Protein 3OOP (pdb70)

Secondary structure (DSSP, 8-state):
----HHHHHHHHHHHHHHH------TTTTSSS-HHHHHHHHHHHHHSSEEHHHHHHHHT--HHHHHHHHHHHHHTTSEEEE---S-EEEE-HHHHHHHHHHHHHHHHHHH--TT--HHHHHHHHHHHHHHHHH--

Foldseek 3Di:
DVVVVVVVVVVVVVVVVVVCVVQLVLCVVPPQDPLLLLLLVLQAVDPQAALVVSCVSSVHDSVSSVVSVVVCVVVQQWDWDEVHGITIHGDPNVVVVNVVSVVSSVVSVCCCVPPDPVNVVVVVVVVVVVVVVDD

Solvent-accessible surface area: 10179 Å² total

CATH classification: 1.10.10.10

Structure (mmCIF, N/CA/C/O backbone):
data_3OOP
#
_entry.id   3OOP
#
_cell.length_a   64.687
_cell.length_b   77.834
_cell.length_c   33.065
_cell.angle_alpha   90.00
_cell.angle_beta   113.36
_cell.angle_gamma   90.00
#
_symmetry.space_group_name_H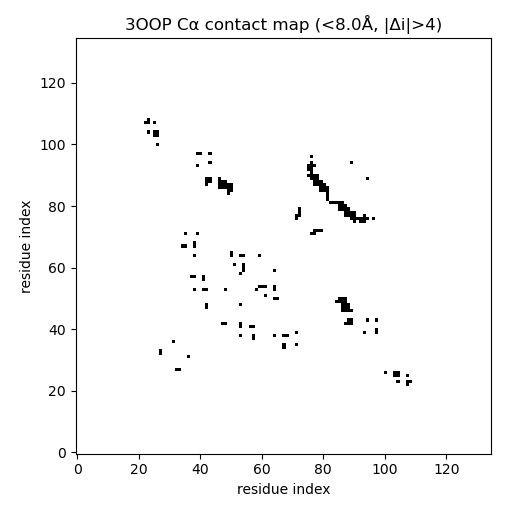-M   'C 1 2 1'
#
loop_
_entity.id
_entity.type
_entity.pdbx_description
1 polymer 'Lin2960 protein'
2 water water
#
loop_
_atom_site.group_PDB
_atom_site.id
_atom_site.type_symbol
_atom_site.label_atom_id
_atom_site.label_alt_id
_atom_site.label_comp_id
_atom_site.label_asym_id
_atom_site.label_entity_id
_atom_site.label_seq_id
_atom_site.pdbx_PDB_ins_code
_atom_site.Cartn_x
_atom_site.Cartn_y
_atom_site.Cartn_z
_atom_site.occupancy
_atom_site.B_iso_or_equiv
_atom_site.auth_seq_id
_atom_site.auth_comp_id
_atom_site.auth_asym_id
_atom_site.auth_atom_id
_atom_site.pdbx_PDB_model_num
ATOM 1 N N . SER A 1 1 ? 14.186 48.900 5.747 1.00 50.59 -2 SER A N 1
ATOM 2 C CA . SER A 1 1 ? 15.530 48.526 6.256 1.00 49.87 -2 SER A CA 1
ATOM 3 C C . SER A 1 1 ? 16.249 49.730 6.885 1.00 49.10 -2 SER A C 1
ATOM 4 O O . SER A 1 1 ? 17.309 50.155 6.409 1.00 47.95 -2 SER A O 1
ATOM 7 N N . ASN A 1 2 ? 15.659 50.273 7.950 1.00 48.57 -1 ASN A N 1
ATOM 8 C CA . ASN A 1 2 ? 16.321 51.269 8.794 1.00 48.08 -1 ASN A CA 1
ATOM 9 C C . ASN A 1 2 ? 17.693 50.753 9.228 1.00 46.99 -1 ASN A C 1
ATOM 10 O O . ASN A 1 2 ? 18.676 51.500 9.222 1.00 46.59 -1 ASN A O 1
ATOM 15 N N . ALA A 1 3 ? 17.739 49.471 9.598 1.00 45.81 0 ALA A N 1
ATOM 16 C CA . ALA A 1 3 ? 18.977 48.797 9.983 1.00 44.61 0 ALA A CA 1
ATOM 17 C C . ALA A 1 3 ? 20.000 48.808 8.849 1.00 43.35 0 ALA A C 1
ATOM 18 O O . ALA A 1 3 ? 21.130 49.261 9.040 1.00 43.12 0 ALA A O 1
ATOM 28 N N . ARG A 1 5 ? 20.101 50.615 6.180 1.00 38.37 2 ARG A N 1
ATOM 29 C CA . ARG A 1 5 ? 20.476 51.989 5.864 1.00 38.49 2 ARG A CA 1
ATOM 30 C C . ARG A 1 5 ? 21.569 52.466 6.821 1.00 37.60 2 ARG A C 1
ATOM 31 O O . ARG A 1 5 ? 22.530 53.104 6.401 1.00 36.89 2 ARG A O 1
ATOM 39 N N . GLY A 1 6 ? 21.419 52.126 8.099 1.00 37.25 3 GLY A N 1
ATOM 40 C CA . GLY A 1 6 ? 22.464 52.335 9.098 1.00 37.09 3 GLY A CA 1
ATOM 41 C C . GLY A 1 6 ? 23.810 51.721 8.757 1.00 36.56 3 GLY A C 1
ATOM 42 O O . GLY A 1 6 ? 24.839 52.401 8.857 1.00 37.07 3 GLY A O 1
ATOM 43 N N . TYR A 1 7 ? 23.818 50.448 8.356 1.00 35.82 4 TYR A N 1
ATOM 44 C CA . TYR A 1 7 ? 25.068 49.773 7.993 1.00 35.42 4 TYR A CA 1
ATOM 45 C C . TYR A 1 7 ? 25.708 50.393 6.755 1.00 33.62 4 TYR A C 1
ATOM 46 O O . TYR A 1 7 ? 26.926 50.544 6.697 1.00 33.67 4 TYR A O 1
ATOM 55 N N . TYR A 1 8 ? 24.889 50.719 5.756 1.00 31.52 5 TYR A N 1
ATOM 56 C CA . TYR A 1 8 ? 25.400 51.360 4.557 1.00 30.29 5 TYR A CA 1
ATOM 57 C C . TYR A 1 8 ? 26.043 52.705 4.915 1.00 30.38 5 TYR A C 1
ATOM 58 O O . TYR A 1 8 ? 27.127 53.029 4.438 1.00 29.76 5 TYR A O 1
ATOM 67 N N . ASP A 1 9 ? 25.367 53.480 5.759 1.00 30.93 6 ASP A N 1
ATOM 68 C CA . ASP A 1 9 ? 25.860 54.803 6.159 1.00 31.77 6 ASP A CA 1
ATOM 69 C C . ASP A 1 9 ? 27.218 54.739 6.861 1.00 31.94 6 ASP A C 1
ATOM 70 O O . ASP A 1 9 ? 28.092 55.594 6.629 1.00 31.12 6 ASP A O 1
ATOM 75 N N . GLU A 1 10 ? 27.398 53.724 7.704 1.00 31.85 7 GLU A N 1
ATOM 76 C CA A GLU A 1 10 ? 28.687 53.490 8.338 0.50 32.53 7 GLU A CA 1
ATOM 77 C CA B GLU A 1 10 ? 28.695 53.471 8.338 0.50 32.67 7 GLU A CA 1
ATOM 78 C C . GLU A 1 10 ?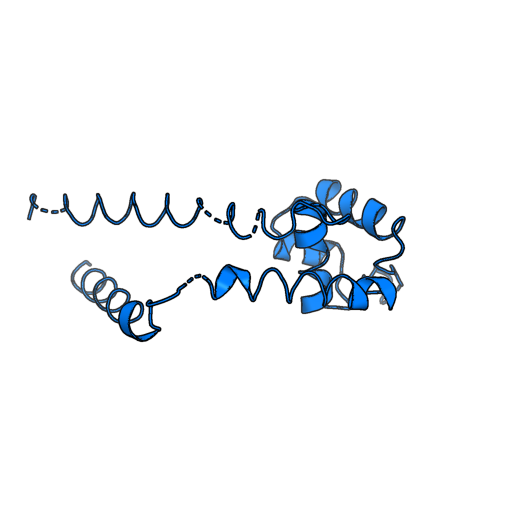 29.762 53.208 7.276 1.00 32.16 7 GLU A C 1
ATOM 79 O O . GLU A 1 10 ? 30.888 53.724 7.368 1.00 31.91 7 GLU A O 1
ATOM 90 N N . ILE A 1 11 ? 29.406 52.421 6.258 1.00 31.42 8 ILE A N 1
ATOM 91 C CA . ILE A 1 11 ? 30.331 52.125 5.165 1.00 31.49 8 ILE A CA 1
ATOM 92 C C . ILE A 1 11 ? 30.697 53.382 4.368 1.00 31.12 8 ILE A C 1
ATOM 93 O O . ILE A 1 11 ? 31.876 53.595 4.069 1.00 31.33 8 ILE A O 1
ATOM 98 N N . SER A 1 12 ? 29.712 54.203 4.004 1.00 30.63 9 SER A N 1
ATOM 99 C CA A SER A 1 12 ? 30.039 55.426 3.277 0.50 30.74 9 SER A CA 1
ATOM 100 C CA B SER A 1 12 ? 29.982 55.473 3.316 0.50 30.89 9 SER A CA 1
ATOM 101 C C . SER A 1 12 ? 30.986 56.321 4.093 1.00 30.78 9 SER A C 1
ATOM 102 O O . SER A 1 12 ? 31.945 56.870 3.537 1.00 30.88 9 SER A O 1
ATOM 107 N N . PHE A 1 13 ? 30.764 56.437 5.399 1.00 30.54 10 PHE A N 1
ATOM 108 C CA . PHE A 1 13 ? 31.680 57.223 6.226 1.00 30.73 10 PHE A CA 1
ATOM 109 C C . PHE A 1 13 ? 33.084 56.609 6.223 1.00 30.03 10 PHE A C 1
ATOM 110 O O . PHE A 1 13 ? 34.074 57.311 6.014 1.00 29.39 10 PHE A O 1
ATOM 118 N N . ASP A 1 14 ? 33.155 55.293 6.407 1.00 29.00 11 ASP A N 1
ATOM 119 C CA . ASP A 1 14 ? 34.429 54.595 6.498 1.00 29.00 11 ASP A CA 1
ATOM 120 C C . ASP A 1 14 ? 35.220 54.580 5.180 1.00 27.21 11 ASP A C 1
ATOM 121 O O . ASP A 1 14 ? 36.453 54.669 5.200 1.00 26.82 11 ASP A O 1
ATOM 126 N N . VAL A 1 15 ? 34.535 54.461 4.045 1.00 25.92 12 VAL A N 1
ATOM 127 C CA A VAL A 1 15 ? 35.215 54.469 2.746 0.50 25.47 12 VAL A CA 1
ATOM 128 C CA B VAL A 1 15 ? 35.239 54.465 2.758 0.50 25.56 12 VAL A CA 1
ATOM 129 C C . VAL A 1 15 ? 35.931 55.807 2.545 1.00 25.40 12 VAL A C 1
ATOM 130 O O . VAL A 1 15 ? 37.065 55.849 2.067 1.00 25.03 12 VAL A O 1
ATOM 137 N N . ASN A 1 16 ? 35.260 56.887 2.934 1.00 25.90 13 ASN A N 1
ATOM 138 C CA A ASN A 1 16 ? 35.791 58.234 2.738 0.50 26.75 13 ASN A CA 1
ATOM 139 C CA B ASN A 1 16 ? 35.790 58.224 2.724 0.50 26.89 13 ASN A CA 1
ATOM 140 C C . ASN A 1 16 ? 36.924 58.552 3.702 1.00 27.16 13 ASN A C 1
ATOM 141 O O . ASN A 1 16 ? 37.953 59.107 3.300 1.00 27.44 13 ASN A O 1
ATOM 150 N N . THR A 1 17 ? 36.749 58.201 4.976 1.00 27.61 14 THR A N 1
ATOM 151 C CA . THR A 1 17 ? 37.821 58.423 5.959 1.00 28.68 14 THR A CA 1
ATOM 152 C C . THR A 1 17 ? 39.054 57.567 5.647 1.00 28.06 14 THR A C 1
ATOM 153 O O . THR A 1 17 ? 40.186 58.034 5.795 1.00 28.11 14 THR A O 1
ATOM 157 N N . THR A 1 18 ? 38.832 56.331 5.199 1.00 26.70 15 THR A N 1
ATOM 158 C CA . THR A 1 18 ? 39.935 55.442 4.853 1.00 26.40 15 THR A CA 1
ATOM 159 C C . THR A 1 18 ? 40.669 55.951 3.609 1.00 25.76 15 THR A C 1
ATOM 160 O O . THR A 1 18 ? 41.886 55.909 3.563 1.00 25.58 15 THR A O 1
ATOM 164 N N . ALA A 1 19 ? 39.929 56.465 2.630 1.00 25.05 16 ALA A N 1
ATOM 165 C CA . ALA A 1 19 ? 40.541 57.043 1.431 1.00 25.51 16 ALA A CA 1
ATOM 166 C C . ALA A 1 19 ? 41.499 58.178 1.807 1.00 25.86 16 ALA A C 1
ATOM 167 O O . ALA A 1 19 ? 42.619 58.256 1.293 1.00 26.07 16 ALA A O 1
ATOM 169 N N . LYS A 1 20 ? 41.058 59.043 2.717 1.00 26.56 17 LYS A N 1
ATOM 170 C CA . LYS A 1 20 ? 41.874 60.160 3.170 1.00 26.77 17 LYS A CA 1
ATOM 171 C C . LYS A 1 20 ? 43.142 59.678 3.858 1.00 27.26 17 LYS A C 1
ATOM 172 O O . LYS A 1 20 ? 44.229 60.198 3.605 1.00 27.87 17 LYS A O 1
ATOM 178 N N . LYS A 1 21 ? 42.998 58.670 4.715 1.00 26.87 18 LYS A N 1
ATOM 179 C CA A LYS A 1 21 ? 44.138 58.118 5.444 0.50 27.06 18 LYS A CA 1
ATOM 180 C CA B LYS A 1 21 ? 44.129 58.099 5.443 0.50 27.22 18 LYS A CA 1
ATOM 181 C C . LYS A 1 21 ? 45.119 57.404 4.507 1.00 26.58 18 LYS A C 1
ATOM 182 O O . LYS A 1 21 ? 46.334 57.434 4.727 1.00 26.27 18 LYS A O 1
ATOM 201 N N . HIS A 1 23 ? 45.701 58.233 1.356 1.00 27.26 20 HIS A N 1
ATOM 202 C CA . HIS A 1 23 ? 46.470 59.294 0.721 1.00 28.20 20 HIS A CA 1
ATOM 203 C C . HIS A 1 23 ? 47.575 59.858 1.632 1.00 27.52 20 HIS A C 1
ATOM 204 O O . HIS A 1 23 ? 48.709 60.051 1.195 1.00 27.56 20 HIS A O 1
ATOM 211 N N . LEU A 1 24 ? 47.246 60.119 2.893 1.00 27.16 21 LEU A N 1
ATOM 212 C CA . LEU A 1 24 ? 48.244 60.571 3.858 1.00 26.90 21 LEU A CA 1
ATOM 213 C C . LEU A 1 24 ? 49.388 59.570 4.021 1.00 27.02 21 LEU A C 1
ATOM 214 O O . LEU A 1 24 ? 50.555 59.970 4.103 1.00 27.28 21 LEU A O 1
ATOM 219 N N . PHE A 1 25 ? 49.054 58.277 4.050 1.00 26.36 22 PHE A N 1
ATOM 220 C CA . PHE A 1 25 ? 50.044 57.207 4.201 1.00 26.92 22 PHE A CA 1
ATOM 221 C C . PHE A 1 25 ? 51.042 57.187 3.048 1.00 26.78 22 PHE A C 1
ATOM 222 O O . PHE A 1 25 ? 52.262 57.122 3.258 1.00 26.73 22 PHE A O 1
ATOM 230 N N . LEU A 1 26 ? 50.523 57.255 1.828 1.00 26.78 23 LEU A N 1
ATOM 231 C CA . LEU A 1 26 ? 51.380 57.310 0.645 1.00 27.21 23 LEU A CA 1
ATOM 232 C C . LEU A 1 26 ? 52.241 58.557 0.623 1.00 28.21 23 LEU A C 1
ATOM 233 O O . LEU A 1 26 ? 53.401 58.497 0.216 1.00 29.11 23 LEU A O 1
ATOM 246 N N . ARG A 1 28 ? 53.280 60.190 3.307 1.00 29.93 25 ARG A N 1
ATOM 247 C CA . ARG A 1 28 ? 54.297 59.986 4.364 1.00 30.44 25 ARG A CA 1
ATOM 248 C C . ARG A 1 28 ? 55.490 59.167 3.888 1.00 30.42 25 ARG A C 1
ATOM 249 O O . ARG A 1 28 ? 56.618 59.358 4.362 1.00 30.58 25 ARG A O 1
ATOM 257 N N . SER A 1 29 ? 55.242 58.264 2.944 1.00 29.48 26 SER A N 1
ATOM 258 C CA . SER A 1 29 ? 56.287 57.367 2.455 1.00 29.63 26 SER A CA 1
ATOM 259 C C . SER A 1 29 ? 57.395 58.123 1.747 1.00 29.20 26 SER A C 1
ATOM 260 O O . SER A 1 29 ? 58.526 57.659 1.721 1.00 29.88 26 SER A O 1
ATOM 263 N N . ILE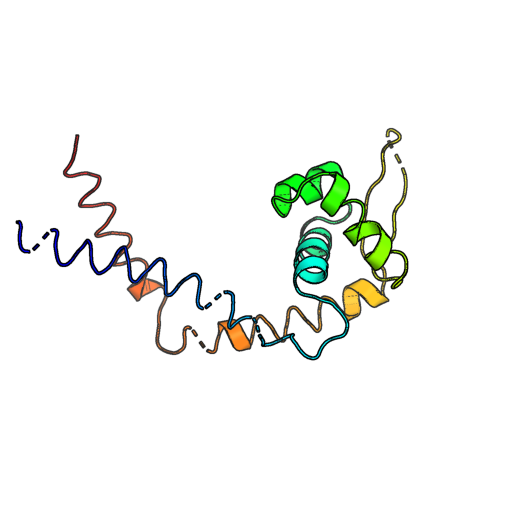 A 1 30 ? 57.080 59.293 1.193 1.00 28.76 27 ILE A N 1
ATOM 264 C CA . ILE A 1 30 ? 58.095 60.090 0.490 1.00 28.77 27 ILE A CA 1
ATOM 265 C C . ILE A 1 30 ? 58.411 61.417 1.203 1.00 28.91 27 ILE A C 1
ATOM 266 O O . ILE A 1 30 ? 59.046 62.315 0.638 1.00 28.51 27 ILE A O 1
ATOM 271 N N . ALA A 1 31 ? 57.987 61.512 2.463 1.00 29.07 28 ALA A N 1
ATOM 272 C CA . ALA A 1 31 ? 58.182 62.729 3.271 1.00 29.74 28 ALA A CA 1
ATOM 273 C C . ALA A 1 31 ? 59.640 63.193 3.366 1.00 29.83 28 ALA A C 1
ATOM 274 O O . ALA A 1 31 ? 59.910 64.397 3.436 1.00 29.61 28 ALA A O 1
ATOM 276 N N . SER A 1 32 ? 60.579 62.251 3.359 1.00 29.78 29 SER A N 1
ATOM 277 C CA . SER A 1 32 ? 61.982 62.602 3.579 1.00 30.52 29 SER A CA 1
ATOM 278 C C . SER A 1 32 ? 62.697 63.035 2.300 1.00 30.55 29 SER A C 1
ATOM 279 O O . SER A 1 32 ? 63.842 63.467 2.354 1.00 30.50 29 SER A O 1
ATOM 282 N N . TYR A 1 33 ? 62.020 62.931 1.159 1.00 30.50 30 TYR A N 1
ATOM 283 C CA . TYR A 1 33 ? 62.636 63.246 -0.128 1.00 31.44 30 TYR A CA 1
ATOM 284 C C . TYR A 1 33 ? 62.567 64.738 -0.455 1.00 31.70 30 TYR A C 1
ATOM 285 O O . TYR A 1 33 ? 61.733 65.461 0.095 1.00 31.05 30 TYR A O 1
ATOM 294 N N . ASP A 1 34 ? 63.448 65.193 -1.344 1.00 32.18 31 ASP A N 1
ATOM 295 C CA . ASP A 1 34 ? 63.562 66.622 -1.655 1.00 34.18 31 ASP A CA 1
ATOM 296 C C . ASP A 1 34 ? 62.303 67.146 -2.355 1.00 34.67 31 ASP A C 1
ATOM 297 O O . ASP A 1 34 ? 61.867 68.267 -2.117 1.00 35.67 31 ASP A O 1
ATOM 302 N N . VAL A 1 35 ? 61.705 66.314 -3.193 1.00 35.66 32 VAL A N 1
ATOM 303 C CA . VAL A 1 35 ? 60.439 66.637 -3.861 1.00 35.94 32 VAL A CA 1
ATOM 304 C C . VAL A 1 35 ? 59.253 66.612 -2.878 1.00 37.14 32 VAL A C 1
ATOM 305 O O . VAL A 1 35 ? 59.022 65.590 -2.228 1.00 38.25 32 VAL A O 1
ATOM 309 N N . THR A 1 36 ? 58.514 67.729 -2.778 1.00 37.34 33 THR A N 1
ATOM 310 C CA . THR A 1 36 ? 57.300 67.854 -1.930 1.00 37.87 33 THR A CA 1
ATOM 311 C C . THR A 1 36 ? 56.038 67.204 -2.553 1.00 37.56 33 THR A C 1
ATOM 312 O O . THR A 1 36 ? 56.011 66.964 -3.757 1.00 36.84 33 THR A O 1
ATOM 316 N N . PRO A 1 37 ? 54.986 66.931 -1.738 1.00 37.95 34 PRO A N 1
ATOM 317 C CA . PRO A 1 37 ? 53.746 66.313 -2.259 1.00 37.44 34 PRO A CA 1
ATOM 318 C C . PRO A 1 37 ? 53.130 66.996 -3.492 1.00 36.70 34 PRO A C 1
ATOM 319 O O . PRO A 1 37 ? 52.765 66.307 -4.447 1.00 36.13 34 PRO A O 1
ATOM 323 N N . GLU A 1 38 ? 53.015 68.325 -3.470 1.00 35.91 35 GLU A N 1
ATOM 324 C CA . GLU A 1 38 ? 52.435 69.060 -4.600 1.00 35.41 35 GLU A CA 1
ATOM 325 C C . GLU A 1 38 ? 53.352 69.025 -5.832 1.00 33.94 35 GLU A C 1
ATOM 326 O O . GLU A 1 38 ? 52.882 68.979 -6.970 1.00 33.63 35 GLU A O 1
ATOM 332 N N . GLN A 1 39 ? 54.664 69.035 -5.589 1.00 32.72 36 GLN A N 1
ATOM 333 C CA . GLN A 1 39 ? 55.646 68.902 -6.661 1.00 31.35 36 GLN A CA 1
ATOM 334 C C . GLN A 1 39 ? 55.558 67.504 -7.252 1.00 30.35 36 GLN A C 1
ATOM 335 O O . GLN A 1 39 ? 55.709 67.325 -8.459 1.00 30.37 36 GLN A O 1
ATOM 341 N N . TRP A 1 40 ? 55.315 66.518 -6.398 1.00 29.57 37 TRP A N 1
ATOM 342 C CA . TRP A 1 40 ? 55.178 65.139 -6.849 1.00 29.41 37 TRP A CA 1
ATOM 343 C C . TRP A 1 40 ? 53.954 64.976 -7.737 1.00 29.27 37 TRP A C 1
ATOM 344 O O . TRP A 1 40 ? 54.032 64.330 -8.778 1.00 29.13 37 TRP A O 1
ATOM 355 N N . SER A 1 41 ? 52.837 65.583 -7.346 1.00 29.80 38 SER A N 1
ATOM 356 C CA . SER A 1 41 ? 51.619 65.514 -8.160 1.00 30.18 38 SER A CA 1
ATOM 357 C C . SER A 1 41 ? 51.896 65.960 -9.586 1.00 29.44 38 SER A C 1
ATOM 358 O O . SER A 1 41 ? 51.492 65.292 -10.547 1.00 29.76 38 SER A O 1
ATOM 361 N N . VAL A 1 42 ? 52.590 67.084 -9.719 1.00 28.43 39 VAL A N 1
ATOM 362 C CA . VAL A 1 42 ? 52.892 67.635 -11.033 1.00 28.05 39 VAL A CA 1
ATOM 363 C C . VAL A 1 42 ? 53.913 66.759 -11.773 1.00 27.99 39 VAL A C 1
ATOM 364 O O . VAL A 1 42 ? 53.704 66.422 -12.936 1.00 27.55 39 VAL A O 1
ATOM 368 N N . LEU A 1 43 ? 54.992 66.376 -11.091 1.00 28.05 40 LEU A N 1
ATOM 369 C CA . LEU A 1 43 ? 56.015 65.497 -11.677 1.00 29.05 40 LEU A CA 1
ATOM 370 C C . LEU A 1 43 ? 55.445 64.187 -12.204 1.00 28.97 40 LEU A C 1
ATOM 371 O O . LEU A 1 43 ? 55.751 63.789 -13.335 1.00 29.06 40 LEU A O 1
ATOM 376 N N . GLU A 1 44 ? 54.648 63.517 -11.365 1.00 29.10 41 GLU A N 1
ATOM 377 C CA A GLU A 1 44 ? 53.966 62.266 -11.719 0.50 29.36 41 GLU A CA 1
ATOM 378 C CA B GLU A 1 44 ? 53.990 62.257 -11.743 0.50 29.32 41 GLU A CA 1
ATOM 379 C C . GLU A 1 44 ? 53.106 62.446 -12.972 1.00 28.98 41 GLU A C 1
ATOM 380 O O . GLU A 1 44 ? 53.092 61.587 -13.863 1.00 28.69 41 GLU A O 1
ATOM 391 N N . GLY A 1 45 ? 52.371 63.559 -13.022 1.00 28.30 42 GLY A N 1
ATOM 392 C CA . GLY A 1 45 ? 51.519 63.872 -14.168 1.00 27.40 42 GLY A CA 1
ATOM 393 C C . GLY A 1 45 ? 52.335 64.080 -15.424 1.00 27.20 42 GLY A C 1
ATOM 394 O O . GLY A 1 45 ? 51.960 63.626 -16.496 1.00 28.01 42 GLY A O 1
ATOM 395 N N . ILE A 1 46 ? 53.453 64.787 -15.293 1.00 26.22 43 ILE A N 1
ATOM 396 C CA . ILE A 1 46 ? 54.363 64.972 -16.423 1.00 26.20 43 ILE A CA 1
ATOM 397 C C . ILE A 1 46 ? 54.934 63.631 -16.898 1.00 26.68 43 ILE A C 1
ATOM 398 O O . ILE A 1 46 ? 54.888 63.327 -18.091 1.00 27.29 43 ILE A O 1
ATOM 403 N N . GLU A 1 47 ? 55.435 62.818 -15.969 1.00 27.02 44 GLU A N 1
ATOM 404 C CA . GLU A 1 47 ? 55.964 61.494 -16.333 1.00 28.20 44 GLU A CA 1
ATOM 405 C C . GLU A 1 47 ? 54.911 60.684 -17.077 1.00 28.57 44 GLU A C 1
ATOM 406 O O . GLU A 1 47 ? 55.226 60.051 -18.067 1.00 28.62 44 GLU A O 1
ATOM 412 N N . ALA A 1 48 ? 53.664 60.722 -16.612 1.00 28.76 45 ALA A N 1
ATOM 413 C CA . ALA A 1 48 ? 52.610 59.880 -17.190 1.00 29.61 45 ALA A CA 1
ATOM 414 C C . ALA A 1 48 ? 52.160 60.336 -18.581 1.00 29.51 45 ALA A C 1
ATOM 415 O O . ALA A 1 48 ? 51.563 59.549 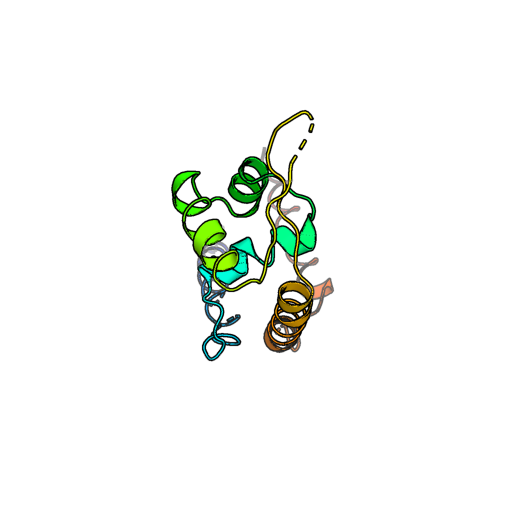-19.333 1.00 30.40 45 ALA A O 1
ATOM 417 N N . ASN A 1 49 ? 52.458 61.591 -18.922 1.00 29.06 46 ASN A N 1
ATOM 418 C CA . ASN A 1 49 ? 51.932 62.233 -20.133 1.00 29.20 46 ASN A CA 1
ATOM 419 C C . ASN A 1 49 ? 52.930 62.920 -21.072 1.00 29.09 46 ASN A C 1
ATOM 420 O O . ASN A 1 49 ? 52.519 63.456 -22.105 1.00 29.21 46 ASN A O 1
ATOM 425 N N . GLU A 1 50 ? 54.216 62.923 -20.725 1.00 28.49 47 GLU A N 1
ATOM 426 C CA . GLU A 1 50 ? 55.205 63.745 -21.444 1.00 29.35 47 GLU A CA 1
ATOM 427 C C . GLU A 1 50 ? 55.348 63.410 -22.941 1.00 30.04 47 GLU A C 1
ATOM 428 O O . GLU A 1 50 ? 55.256 62.236 -23.323 1.00 30.02 47 GLU A O 1
ATOM 434 N N . PRO A 1 51 ? 55.554 64.437 -23.794 1.00 30.88 48 PRO A N 1
ATOM 435 C CA . PRO A 1 51 ? 55.488 65.869 -23.462 1.00 31.66 48 PRO A CA 1
ATOM 436 C C . PRO A 1 51 ? 54.045 66.310 -23.281 1.00 32.53 48 PRO A C 1
ATOM 437 O O . PRO A 1 51 ? 53.166 65.858 -24.021 1.00 32.37 48 PRO A O 1
ATOM 441 N N . ILE A 1 52 ? 53.800 67.177 -22.299 1.00 32.58 49 ILE A N 1
ATOM 442 C CA . ILE A 1 52 ? 52.438 67.585 -21.965 1.00 33.77 49 ILE A CA 1
ATOM 443 C C . ILE A 1 52 ? 52.365 69.093 -21.739 1.00 34.48 49 ILE A C 1
ATOM 444 O O . ILE A 1 52 ? 53.293 69.688 -21.195 1.00 34.56 49 ILE A O 1
ATOM 449 N N . SER A 1 53 ? 51.261 69.706 -22.150 1.00 36.28 50 SER A N 1
ATOM 450 C CA . SER A 1 53 ? 51.117 71.152 -21.976 1.00 37.35 50 SER A CA 1
ATOM 451 C C . SER A 1 53 ? 50.807 71.523 -20.519 1.00 38.07 50 SER A C 1
ATOM 452 O O . SER A 1 53 ? 50.236 70.729 -19.765 1.00 37.56 50 SER A O 1
ATOM 455 N N . GLN A 1 54 ? 51.179 72.745 -20.135 1.00 39.86 51 GLN A N 1
ATOM 456 C CA . GLN A 1 54 ? 50.903 73.254 -18.798 1.00 41.15 51 GLN A CA 1
ATOM 457 C C . GLN A 1 54 ? 49.399 73.325 -18.544 1.00 41.83 51 GLN A C 1
ATOM 458 O O . GLN A 1 54 ? 48.938 73.062 -17.432 1.00 42.13 51 GLN A O 1
ATOM 464 N N . LYS A 1 55 ? 48.632 73.649 -19.587 1.00 42.50 52 LYS A N 1
ATOM 465 C CA . LYS A 1 55 ? 47.176 73.577 -19.522 1.00 42.92 52 LYS A CA 1
ATOM 466 C C . LYS A 1 55 ? 46.684 72.174 -19.126 1.00 42.16 52 LYS A C 1
ATOM 467 O O . LYS A 1 55 ? 45.867 72.037 -18.216 1.00 41.58 52 LYS A O 1
ATOM 473 N N . GLU A 1 56 ? 47.186 71.137 -19.804 1.00 41.58 53 GLU A N 1
ATOM 474 C CA . GLU A 1 56 ? 46.753 69.767 -19.529 1.00 41.27 53 GLU A CA 1
ATOM 475 C C . GLU A 1 56 ? 47.204 69.224 -18.170 1.00 40.10 53 GLU A C 1
ATOM 476 O O . GLU A 1 56 ? 46.535 68.366 -17.604 1.00 39.83 53 GLU A O 1
ATOM 482 N N . ILE A 1 57 ? 48.329 69.712 -17.648 1.00 39.31 54 ILE A N 1
ATOM 483 C CA . ILE A 1 57 ? 48.757 69.302 -16.305 1.00 38.82 54 ILE A CA 1
ATOM 484 C C . ILE A 1 57 ? 47.802 69.798 -15.223 1.00 38.59 54 ILE A C 1
ATOM 485 O O . ILE A 1 57 ? 47.511 69.072 -14.267 1.00 37.72 54 ILE A O 1
ATOM 490 N N . ALA A 1 58 ? 47.319 71.032 -15.393 1.00 39.15 55 ALA A N 1
ATOM 491 C CA . ALA A 1 58 ? 46.306 71.603 -14.512 1.00 39.52 55 ALA A CA 1
ATOM 492 C C . ALA A 1 58 ? 45.084 70.690 -14.434 1.00 39.88 55 ALA A C 1
ATOM 493 O O . ALA A 1 58 ? 44.635 70.337 -13.346 1.00 39.91 55 ALA A O 1
ATOM 495 N N . LEU A 1 59 ? 44.572 70.284 -15.597 1.00 40.35 56 LEU A N 1
ATOM 496 C CA . LEU A 1 59 ? 43.431 69.367 -15.671 1.00 40.63 56 LEU A CA 1
ATOM 497 C C . LEU A 1 59 ? 43.735 68.014 -15.021 1.00 40.05 56 LEU A C 1
ATOM 498 O O . LEU A 1 59 ? 42.934 67.492 -14.237 1.00 39.62 56 LEU A O 1
ATOM 503 N N . TRP A 1 60 ? 44.906 67.460 -15.334 1.00 39.60 57 TRP A N 1
ATOM 504 C CA . TRP A 1 60 ? 45.338 66.183 -14.776 1.00 39.13 57 TRP A CA 1
ATOM 505 C C . TRP A 1 60 ? 45.421 66.211 -13.252 1.00 38.99 57 TRP A C 1
ATOM 506 O O . TRP A 1 60 ? 44.973 65.282 -12.589 1.00 39.16 57 TRP A O 1
ATOM 517 N N . THR A 1 61 ? 46.002 67.273 -12.697 1.00 39.17 58 THR A N 1
ATOM 518 C CA . THR A 1 61 ? 46.233 67.332 -11.262 1.00 39.28 58 THR A CA 1
ATOM 519 C C . THR A 1 61 ? 45.077 68.010 -10.534 1.00 40.54 58 THR A C 1
ATOM 520 O O . THR A 1 61 ? 44.980 67.923 -9.307 1.00 40.75 58 THR A O 1
ATOM 524 N N . LYS A 1 62 ? 44.211 68.680 -11.299 1.00 41.87 59 LYS A N 1
ATOM 525 C CA . LYS A 1 62 ? 43.118 69.493 -10.741 1.00 43.42 59 LYS A CA 1
ATOM 526 C C . LYS A 1 62 ? 43.645 70.636 -9.867 1.00 44.09 59 LYS A C 1
ATOM 527 O O . LYS A 1 62 ? 43.157 70.874 -8.759 1.00 44.81 59 LYS A O 1
ATOM 533 N N . LYS A 1 63 ? 44.653 71.332 -10.384 1.00 44.25 60 LYS A N 1
ATOM 534 C CA . LYS A 1 63 ? 45.180 72.542 -9.763 1.00 44.84 60 LYS A CA 1
ATOM 535 C C . LYS A 1 63 ? 44.937 73.694 -10.726 1.00 45.65 60 LYS A C 1
ATOM 536 O O . LYS A 1 63 ? 44.782 73.472 -11.926 1.00 45.44 60 LYS A O 1
ATOM 542 N N . ASP A 1 64 ? 44.892 74.924 -10.221 1.00 46.53 61 ASP A N 1
ATOM 543 C CA . ASP A 1 64 ? 44.647 76.056 -11.113 1.00 47.63 61 ASP A CA 1
ATOM 544 C C . ASP A 1 64 ? 45.909 76.512 -11.848 1.00 47.62 61 ASP A C 1
ATOM 545 O O . ASP A 1 64 ? 47.030 76.137 -11.475 1.00 47.48 61 ASP A O 1
ATOM 550 N N . THR A 1 65 ? 45.710 77.306 -12.898 1.00 47.75 62 THR A N 1
ATOM 551 C CA . THR A 1 65 ? 46.791 77.863 -13.713 1.00 48.01 62 THR A CA 1
ATOM 552 C C . THR A 1 65 ? 47.938 78.463 -12.877 1.00 47.67 62 THR A C 1
ATOM 553 O O . THR A 1 65 ? 49.087 78.065 -13.063 1.00 47.32 62 THR A O 1
ATOM 557 N N . PRO A 1 66 ? 47.633 79.413 -11.957 1.00 47.59 63 PRO A N 1
ATOM 558 C CA . PRO A 1 66 ? 48.694 80.013 -11.130 1.00 46.99 63 PRO A CA 1
ATOM 559 C C . PRO A 1 66 ? 49.487 78.997 -10.289 1.00 45.99 63 PRO A C 1
ATOM 560 O O . PRO A 1 66 ? 50.707 79.127 -10.169 1.00 45.64 63 PRO A O 1
ATOM 564 N N . THR A 1 67 ? 48.793 78.012 -9.717 1.00 44.98 64 THR A N 1
ATOM 565 C CA . THR A 1 67 ? 49.417 76.978 -8.889 1.00 43.85 64 THR A CA 1
ATOM 566 C C . THR A 1 67 ? 50.362 76.114 -9.722 1.00 43.09 64 THR A C 1
ATOM 567 O O . THR A 1 67 ? 51.496 75.861 -9.311 1.00 42.01 64 THR A O 1
ATOM 571 N N . VAL A 1 68 ? 49.888 75.673 -10.887 1.00 42.36 65 VAL A N 1
ATOM 572 C CA . VAL A 1 68 ? 50.703 74.850 -11.781 1.00 41.72 65 VAL A CA 1
ATOM 573 C C . VAL A 1 68 ? 51.900 75.654 -12.275 1.00 41.55 65 VAL A C 1
ATOM 574 O O . VAL A 1 68 ? 53.025 75.156 -12.247 1.00 40.93 65 VAL A O 1
ATOM 578 N N . ASN A 1 69 ? 51.673 76.909 -12.669 1.00 41.62 66 ASN A N 1
ATOM 579 C CA A ASN A 1 69 ? 52.758 77.784 -13.099 0.50 41.49 66 ASN A CA 1
ATOM 580 C CA B ASN A 1 69 ? 52.772 77.769 -13.097 0.50 41.70 66 ASN A CA 1
ATOM 581 C C . ASN A 1 69 ? 53.854 77.886 -12.031 1.00 41.14 66 ASN A C 1
ATOM 582 O O . ASN A 1 69 ? 55.041 77.795 -12.340 1.00 41.22 66 ASN A O 1
ATOM 591 N N . ARG A 1 70 ? 53.438 78.048 -10.775 1.00 40.18 67 ARG A N 1
ATOM 592 C CA . ARG A 1 70 ? 54.367 78.150 -9.641 1.00 39.02 67 ARG A CA 1
ATOM 593 C C . ARG A 1 70 ? 55.184 76.870 -9.463 1.00 37.77 67 ARG A C 1
ATOM 594 O O . ARG A 1 70 ? 56.410 76.924 -9.313 1.00 37.46 67 ARG A O 1
ATOM 602 N N . ILE A 1 71 ? 54.497 75.731 -9.456 1.00 36.45 68 ILE A N 1
ATOM 603 C CA . ILE A 1 71 ? 55.157 74.433 -9.241 1.00 35.29 68 ILE A CA 1
ATOM 604 C C . ILE A 1 71 ? 56.088 74.084 -10.407 1.00 34.86 68 ILE A C 1
ATOM 605 O O . ILE A 1 71 ? 57.214 73.628 -10.187 1.00 34.10 68 ILE A O 1
ATOM 610 N N . VAL A 1 72 ? 55.623 74.313 -11.636 1.00 34.41 69 VAL A N 1
ATOM 611 C CA . VAL A 1 72 ? 56.463 74.126 -12.827 1.00 34.43 69 VAL A CA 1
ATOM 612 C C . VAL A 1 72 ? 57.751 74.952 -12.725 1.00 34.97 69 VAL A C 1
ATOM 613 O O . VAL A 1 72 ? 58.839 74.460 -13.027 1.00 34.69 69 VAL A O 1
ATOM 617 N N . ASP A 1 73 ? 57.635 76.199 -12.277 1.00 35.71 70 ASP A N 1
ATOM 618 C CA . ASP A 1 73 ? 58.837 77.003 -12.057 1.00 36.40 70 ASP A CA 1
ATOM 619 C C . ASP A 1 73 ? 59.828 76.377 -11.056 1.00 35.52 70 ASP A C 1
ATOM 620 O O . ASP A 1 73 ? 61.030 76.379 -11.306 1.00 35.74 70 ASP A O 1
ATOM 625 N N . VAL A 1 74 ? 59.335 75.810 -9.956 1.00 34.53 71 VAL A N 1
ATOM 626 C CA . VAL A 1 74 ? 60.219 75.136 -8.990 1.00 33.81 71 VAL A CA 1
ATOM 627 C C . VAL A 1 74 ? 60.878 73.907 -9.626 1.00 32.96 71 VAL A C 1
ATOM 628 O O . VAL A 1 74 ? 62.074 73.679 -9.446 1.00 32.04 71 VAL A O 1
ATOM 632 N N . LEU A 1 75 ? 60.102 73.138 -10.383 1.00 31.48 72 LEU A N 1
ATOM 633 C CA . LEU A 1 75 ? 60.625 71.916 -11.014 1.00 31.58 72 LEU A CA 1
ATOM 634 C C . LEU A 1 75 ? 61.662 72.205 -12.105 1.00 31.92 72 LEU A C 1
ATOM 635 O O . LEU A 1 75 ? 62.610 71.442 -12.286 1.00 32.42 72 LEU A O 1
ATOM 640 N N . LEU A 1 76 ? 61.481 73.314 -12.816 1.00 33.41 73 LEU A N 1
ATOM 641 C CA . LEU A 1 76 ? 62.481 73.799 -13.760 1.00 33.99 73 LEU A CA 1
ATOM 642 C C . LEU A 1 76 ? 63.772 74.201 -13.042 1.00 34.39 73 LEU A C 1
ATOM 643 O O . LEU A 1 76 ? 64.867 73.825 -13.480 1.00 34.52 73 LEU A O 1
ATOM 648 N N . ARG A 1 77 ? 63.636 74.928 -11.935 1.00 34.47 74 ARG A N 1
ATOM 649 C CA A ARG A 1 77 ? 64.797 75.348 -11.160 0.50 34.69 74 ARG A CA 1
ATOM 650 C CA B ARG A 1 77 ? 64.776 75.353 -11.112 0.50 34.92 74 ARG A CA 1
ATOM 651 C C . ARG A 1 77 ? 65.540 74.151 -10.560 1.00 34.49 74 ARG A C 1
ATOM 652 O O . ARG A 1 77 ? 66.770 74.161 -10.491 1.00 34.68 74 ARG A O 1
ATOM 667 N N . LYS A 1 78 ? 64.798 73.116 -10.156 1.00 33.71 75 LYS A N 1
ATOM 668 C CA . LYS A 1 78 ? 65.386 71.870 -9.646 1.00 32.71 75 LYS A CA 1
ATOM 669 C C . LYS A 1 78 ? 65.964 70.995 -10.764 1.00 32.41 75 LYS A C 1
ATOM 670 O O . LYS A 1 78 ? 66.526 69.931 -10.485 1.00 32.12 75 LYS A O 1
ATOM 676 N N A GLU A 1 79 ? 65.811 71.446 -12.010 0.50 32.17 76 GLU A N 1
ATOM 677 N N B GLU A 1 79 ? 65.836 71.476 -12.004 0.50 32.27 76 GLU A N 1
ATOM 678 C CA A GLU A 1 79 ? 66.311 70.755 -13.207 0.50 31.89 76 GLU A CA 1
ATOM 679 C CA B GLU A 1 79 ? 66.270 70.789 -13.233 0.50 32.06 76 GLU A CA 1
ATOM 680 C C A GLU A 1 79 ? 65.718 69.358 -13.373 0.50 31.08 76 GLU A C 1
ATOM 681 C C B GLU A 1 79 ? 65.731 69.362 -13.323 0.50 31.17 76 GLU A C 1
ATOM 682 O O A GLU A 1 79 ? 66.396 68.439 -13.839 0.50 30.93 76 GLU A O 1
ATOM 683 O O B GLU A 1 79 ? 66.455 68.429 -13.677 0.50 30.99 76 GLU A O 1
ATOM 694 N N . LEU A 1 80 ? 64.448 69.215 -13.000 1.00 30.43 77 LEU A N 1
ATOM 695 C CA . LEU A 1 80 ? 63.751 67.924 -13.075 1.00 29.46 77 LEU A CA 1
ATOM 696 C C . LEU A 1 80 ? 62.912 67.838 -14.343 1.00 29.48 77 LEU A C 1
ATOM 697 O O . LEU A 1 80 ? 62.574 66.749 -14.808 1.00 28.66 77 LEU A O 1
ATOM 702 N N . ILE A 1 81 ? 62.577 68.990 -14.904 1.00 29.95 78 ILE A N 1
ATOM 703 C CA . ILE A 1 81 ? 61.779 69.031 -16.128 1.00 31.49 78 ILE A CA 1
ATOM 704 C C . ILE A 1 81 ? 62.370 70.053 -17.095 1.00 33.74 78 ILE A C 1
ATOM 705 O O . ILE A 1 81 ? 63.208 70.880 -16.712 1.00 33.32 78 ILE A O 1
ATOM 710 N N . VAL A 1 82 ? 61.932 69.981 -18.344 1.00 36.00 79 VAL A N 1
ATOM 711 C CA . VAL A 1 82 ? 62.340 70.938 -19.354 1.00 39.47 79 VAL A CA 1
ATOM 712 C C . VAL A 1 82 ? 61.077 71.451 -20.041 1.00 41.46 79 VAL A C 1
ATOM 713 O O . VAL A 1 82 ? 60.099 70.707 -20.195 1.00 40.73 79 VAL A O 1
ATOM 717 N N . ARG A 1 83 ? 61.083 72.732 -20.401 1.00 44.02 80 ARG A N 1
ATOM 718 C CA . ARG A 1 83 ? 59.952 73.360 -21.071 1.00 47.16 80 ARG A CA 1
ATOM 719 C C . ARG A 1 83 ? 60.401 73.790 -22.463 1.00 49.12 80 ARG A C 1
ATOM 720 O O . ARG A 1 83 ? 61.291 74.628 -22.594 1.00 49.56 80 ARG A O 1
ATOM 728 N N . GLU A 1 84 ? 59.806 73.185 -23.492 1.00 51.32 81 GLU A N 1
ATOM 729 C CA . GLU A 1 84 ? 60.215 73.407 -24.888 1.00 53.77 81 GLU A CA 1
ATOM 730 C C . GLU A 1 84 ? 59.017 73.699 -25.803 1.00 54.85 81 GLU A C 1
ATOM 731 O O . GLU A 1 84 ? 57.885 73.334 -25.484 1.00 54.97 81 GLU A O 1
ATOM 737 N N . ILE A 1 85 ? 59.280 74.351 -26.939 1.00 56.34 82 ILE A N 1
ATOM 738 C CA . ILE A 1 85 ? 58.223 74.876 -27.825 1.00 57.54 82 ILE A CA 1
ATOM 739 C C . ILE A 1 85 ? 57.362 73.811 -28.531 1.00 57.83 82 ILE A C 1
ATOM 740 O O . ILE A 1 85 ? 57.809 72.690 -28.793 1.00 58.32 82 ILE A O 1
ATOM 745 N N . ARG A 1 90 ? 52.830 73.496 -33.203 1.00 60.27 87 ARG A N 1
ATOM 746 C CA . ARG A 1 90 ? 52.498 74.912 -33.051 1.00 60.47 87 ARG A CA 1
ATOM 747 C C . ARG A 1 90 ? 53.418 75.593 -32.040 1.00 60.15 87 ARG A C 1
ATOM 748 O O . ARG A 1 90 ? 54.433 75.013 -31.618 1.00 60.01 87 ARG A O 1
ATOM 756 N N . ARG A 1 91 ? 53.069 76.824 -31.660 1.00 60.16 88 ARG A N 1
ATOM 757 C CA . ARG A 1 91 ? 53.888 77.596 -30.720 1.00 59.71 88 ARG A CA 1
ATOM 758 C C . ARG A 1 91 ? 53.238 77.811 -29.338 1.00 58.89 88 ARG A C 1
ATOM 759 O O . ARG A 1 91 ? 52.898 78.942 -28.955 1.00 59.08 88 ARG A O 1
ATOM 767 N N . ILE A 1 92 ? 53.057 76.689 -28.628 1.00 57.71 89 ILE A N 1
ATOM 768 C CA . ILE A 1 92 ? 52.763 76.629 -27.176 1.00 56.25 89 ILE A CA 1
ATOM 769 C C . ILE A 1 92 ? 53.857 75.809 -26.463 1.00 54.37 89 ILE A C 1
ATOM 770 O O . ILE A 1 92 ? 54.740 75.250 -27.128 1.00 54.53 89 ILE A O 1
ATOM 775 N N . SER A 1 93 ? 53.789 75.717 -25.130 1.00 52.18 90 SER A N 1
ATOM 776 C CA . SER A 1 93 ? 54.890 75.131 -24.332 1.00 49.69 90 SER A CA 1
ATOM 777 C C . SER A 1 93 ? 54.628 73.746 -23.696 1.00 47.19 90 SER A C 1
ATOM 778 O O . SER A 1 93 ? 53.707 73.568 -22.893 1.00 46.58 90 SER A O 1
ATOM 781 N N . LEU A 1 94 ? 55.484 72.786 -24.039 1.00 44.46 91 LEU A N 1
ATOM 782 C CA . LEU A 1 94 ? 55.341 71.413 -23.560 1.00 41.59 91 LEU A CA 1
ATOM 783 C C . LEU A 1 94 ? 56.399 71.065 -22.511 1.00 39.33 91 LEU A C 1
ATOM 784 O O . LEU A 1 94 ? 57.563 71.457 -22.626 1.00 38.95 91 LEU A O 1
ATOM 789 N N . LEU A 1 95 ? 55.980 70.316 -21.497 1.00 36.53 92 LEU A N 1
ATOM 790 C CA . LEU A 1 95 ? 56.866 69.917 -20.411 1.00 34.22 92 LEU A CA 1
ATOM 791 C C . LEU A 1 95 ? 57.203 68.440 -20.528 1.00 32.91 92 LEU A C 1
ATOM 792 O O . LEU A 1 95 ? 56.335 67.625 -20.849 1.00 32.03 92 LEU A O 1
ATOM 797 N N . SER A 1 96 ? 58.465 68.116 -20.256 1.00 31.48 93 SER A N 1
ATOM 798 C CA A SER A 1 96 ? 58.947 66.736 -20.260 0.50 31.25 93 SER A CA 1
ATOM 799 C CA B SER A 1 96 ? 58.920 66.729 -20.227 0.50 31.02 93 SER A CA 1
ATOM 800 C C . SER A 1 96 ? 60.009 66.595 -19.181 1.00 30.42 93 SER A C 1
ATOM 801 O O . SER A 1 96 ? 60.511 67.587 -18.682 1.00 30.84 93 SER A O 1
ATOM 806 N N . LEU A 1 97 ? 60.365 65.363 -18.840 1.00 29.84 94 LEU A N 1
ATOM 807 C CA . LEU A 1 97 ? 61.369 65.131 -17.808 1.00 29.15 94 LEU A CA 1
ATOM 808 C C . LEU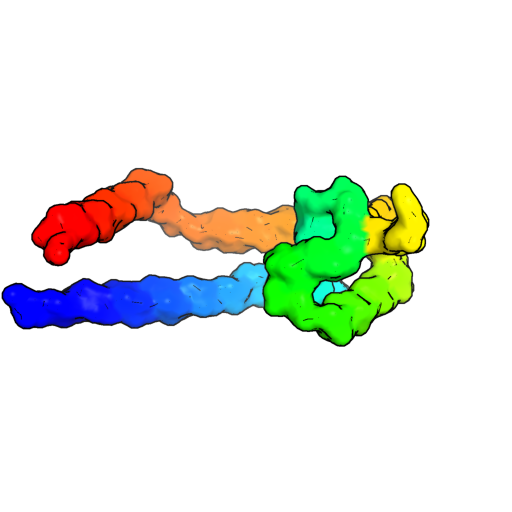 A 1 97 ? 62.793 65.256 -18.335 1.00 29.58 94 LEU A C 1
ATOM 809 O O . LEU A 1 97 ? 63.068 64.914 -19.485 1.00 30.34 94 LEU A O 1
ATOM 814 N N . THR A 1 98 ? 63.693 65.732 -17.477 1.00 29.33 95 THR A N 1
ATOM 815 C CA . THR A 1 98 ? 65.127 65.593 -17.701 1.00 29.25 95 THR A CA 1
ATOM 816 C C . THR A 1 98 ? 65.564 64.198 -17.240 1.00 29.00 95 THR A C 1
ATOM 817 O O . THR A 1 98 ? 64.791 63.477 -16.594 1.00 28.49 95 THR A O 1
ATOM 821 N N . ASP A 1 99 ? 66.803 63.821 -17.547 1.00 29.29 96 ASP A N 1
ATOM 822 C CA . ASP A 1 99 ? 67.367 62.590 -16.988 1.00 29.89 96 ASP A CA 1
ATOM 823 C C . ASP A 1 99 ? 67.260 62.542 -15.457 1.00 28.93 96 ASP A C 1
ATOM 824 O O . ASP A 1 99 ? 66.924 61.492 -14.878 1.00 28.93 96 ASP A O 1
ATOM 829 N N . LYS A 1 100 ? 67.548 63.668 -14.808 1.00 28.88 97 LYS A N 1
ATOM 830 C CA . LYS A 1 100 ? 67.437 63.762 -13.353 1.00 28.29 97 LYS A CA 1
ATOM 831 C C . LYS A 1 100 ? 65.986 63.595 -12.905 1.00 27.49 97 LYS A C 1
ATOM 832 O O . LYS A 1 100 ? 65.713 62.884 -11.938 1.00 27.21 97 LYS A O 1
ATOM 838 N N . GLY A 1 101 ? 65.061 64.227 -13.619 1.00 27.63 98 GLY A N 1
ATOM 839 C CA . GLY A 1 101 ? 63.638 64.052 -13.349 1.00 27.41 98 GLY A CA 1
ATOM 840 C C . GLY A 1 101 ? 63.191 62.603 -13.494 1.00 27.45 98 GLY A C 1
ATOM 841 O O . GLY A 1 101 ? 62.437 62.106 -12.666 1.00 27.25 98 GLY A O 1
ATOM 842 N N . ARG A 1 102 ? 63.661 61.928 -14.535 1.00 27.84 99 ARG A N 1
ATOM 843 C CA . ARG A 1 102 ? 63.311 60.527 -14.753 1.00 28.72 99 ARG A CA 1
ATOM 844 C C . ARG A 1 10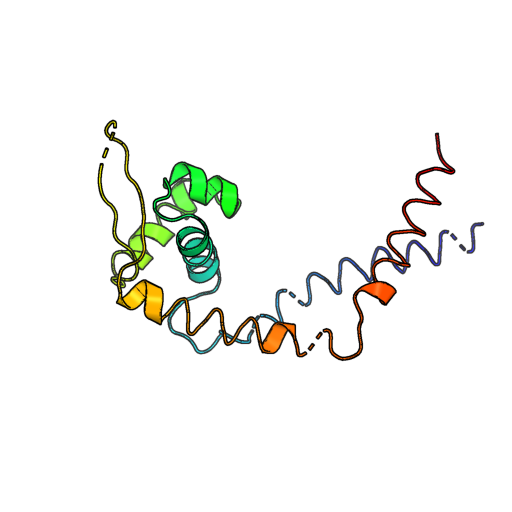2 ? 63.851 59.663 -13.608 1.00 28.50 99 ARG A C 1
ATOM 845 O O . ARG A 1 102 ? 63.142 58.796 -13.098 1.00 28.46 99 ARG A O 1
ATOM 853 N N . LYS A 1 103 ? 65.093 59.924 -13.198 1.00 28.43 100 LYS A N 1
ATOM 854 C CA . LYS A 1 103 ? 65.726 59.208 -12.086 1.00 29.25 100 LYS A CA 1
ATOM 855 C C . LYS A 1 103 ? 64.915 59.392 -10.793 1.00 28.94 100 LYS A C 1
ATOM 856 O O . LYS A 1 103 ? 64.567 58.421 -10.118 1.00 28.90 100 LYS A O 1
ATOM 862 N N . GLU A 1 104 ? 64.622 60.641 -10.454 1.00 28.61 101 GLU A N 1
ATOM 863 C CA . GLU A 1 104 ? 63.919 60.926 -9.209 1.00 29.01 101 GLU A CA 1
ATOM 864 C C . GLU A 1 104 ? 62.480 60.412 -9.213 1.00 28.54 101 GLU A C 1
ATOM 865 O O . GLU A 1 104 ? 62.018 59.865 -8.206 1.00 28.30 101 GLU A O 1
ATOM 871 N N . THR A 1 105 ? 61.783 60.537 -10.341 1.00 28.12 102 THR A N 1
ATOM 872 C CA A THR A 1 105 ? 60.407 60.051 -10.436 0.50 28.19 102 THR A CA 1
ATOM 873 C CA B THR A 1 105 ? 60.406 60.045 -10.405 0.50 28.46 102 THR A CA 1
ATOM 874 C C . THR A 1 105 ? 60.366 58.525 -10.299 1.00 28.55 102 THR A C 1
ATOM 875 O O . THR A 1 105 ? 59.478 57.982 -9.650 1.00 29.07 102 THR A O 1
ATOM 882 N N . THR A 1 106 ? 61.341 57.842 -10.905 1.00 28.81 103 THR A N 1
ATOM 883 C CA . THR A 1 106 ? 61.429 56.379 -10.789 1.00 29.68 103 THR A CA 1
ATOM 884 C C . THR A 1 106 ? 61.620 55.973 -9.320 1.00 29.77 103 THR A C 1
ATOM 885 O O . THR A 1 106 ? 60.923 55.091 -8.812 1.00 29.89 103 THR A O 1
ATOM 889 N N . GLU A 1 107 ? 62.536 56.651 -8.637 1.00 29.86 104 GLU A N 1
ATOM 890 C CA . GLU A 1 107 ? 62.817 56.391 -7.230 1.00 30.88 104 GLU A CA 1
ATOM 891 C C . GLU A 1 107 ? 61.560 56.607 -6.373 1.00 30.50 104 GLU A C 1
ATOM 892 O O . GLU A 1 107 ? 61.202 55.740 -5.568 1.00 30.55 104 GLU A O 1
ATOM 898 N N . LEU A 1 108 ? 60.884 57.741 -6.573 1.00 29.76 105 LEU A N 1
ATOM 899 C CA . LEU A 1 108 ? 59.660 58.060 -5.829 1.00 29.45 105 LEU A CA 1
ATOM 900 C C . LEU A 1 108 ? 58.529 57.087 -6.143 1.00 29.45 105 LEU A C 1
ATOM 901 O O . LEU A 1 108 ? 57.850 56.611 -5.218 1.00 29.17 105 LEU A O 1
ATOM 906 N N . ARG A 1 109 ? 58.326 56.787 -7.428 1.00 29.34 106 ARG A N 1
ATOM 907 C CA A ARG A 1 109 ? 57.274 55.856 -7.833 0.50 29.74 106 ARG A CA 1
ATOM 908 C CA B ARG A 1 109 ? 57.267 55.860 -7.827 0.50 29.91 106 ARG A CA 1
ATOM 909 C C . ARG A 1 109 ? 57.457 54.503 -7.152 1.00 30.06 106 ARG A C 1
ATOM 910 O O . ARG A 1 109 ? 56.489 53.901 -6.703 1.00 30.47 106 ARG A O 1
ATOM 925 N N . ASP A 1 110 ? 58.701 54.043 -7.071 1.00 30.29 107 ASP A N 1
ATOM 926 C CA . ASP A 1 110 ? 59.009 52.739 -6.452 1.00 31.69 107 ASP A CA 1
ATOM 927 C C . ASP A 1 110 ? 58.663 52.721 -4.960 1.00 31.53 107 ASP A C 1
ATOM 928 O O . ASP A 1 110 ? 58.116 51.735 -4.446 1.00 31.16 107 ASP A O 1
ATOM 933 N N . ILE A 1 111 ? 58.971 53.823 -4.277 1.00 30.96 108 ILE A N 1
ATOM 934 C CA . ILE A 1 111 ? 58.666 53.960 -2.853 1.00 31.30 108 ILE A CA 1
ATOM 935 C C . ILE A 1 111 ? 57.159 53.967 -2.636 1.00 30.56 108 ILE A C 1
ATOM 936 O O . ILE A 1 111 ? 56.650 53.246 -1.766 1.00 30.62 108 ILE A O 1
ATOM 941 N N . VAL A 1 112 ? 56.452 54.775 -3.426 1.00 29.89 109 VAL A N 1
ATOM 942 C CA . VAL A 1 112 ? 54.989 54.844 -3.341 1.00 29.88 109 VAL A CA 1
ATOM 943 C C . VAL A 1 112 ? 54.335 53.487 -3.633 1.00 30.42 109 VAL A C 1
ATOM 944 O O . VAL A 1 112 ? 53.423 53.064 -2.914 1.00 30.24 109 VAL A O 1
ATOM 948 N N . GLU A 1 113 ? 54.823 52.800 -4.662 1.00 30.89 110 GLU A N 1
ATOM 949 C CA A GLU A 1 113 ? 54.318 51.480 -5.038 0.50 31.76 110 GLU A CA 1
ATOM 950 C CA B GLU A 1 113 ? 54.267 51.493 -5.019 0.50 31.69 110 GLU A CA 1
ATOM 951 C C . GLU A 1 113 ? 54.498 50.460 -3.910 1.00 32.00 110 GLU A C 1
ATOM 952 O O . GLU A 1 113 ? 53.602 49.649 -3.623 1.00 32.65 110 GLU A O 1
ATOM 963 N N . ALA A 1 114 ? 55.667 50.497 -3.273 1.00 31.97 111 ALA A N 1
ATOM 964 C CA . ALA A 1 114 ? 55.944 49.585 -2.159 1.00 32.90 111 ALA A CA 1
ATOM 965 C C . ALA A 1 114 ? 55.003 49.847 -0.978 1.00 32.58 111 ALA A C 1
ATOM 966 O O . ALA A 1 114 ? 54.488 48.900 -0.368 1.00 32.59 111 ALA A O 1
ATOM 968 N N . SER A 1 115 ? 54.757 51.122 -0.668 1.00 32.06 112 SER A N 1
ATOM 969 C CA . SER A 1 115 ? 53.802 51.488 0.396 1.00 32.47 112 SER A CA 1
ATOM 970 C C . SER A 1 115 ? 52.370 51.113 0.041 1.00 32.14 112 SER A C 1
ATOM 971 O O . SER A 1 115 ? 51.599 50.663 0.894 1.00 32.07 112 SER A O 1
ATOM 974 N N . CYS A 1 116 ? 52.023 51.283 -1.228 1.00 31.93 113 CYS A N 1
ATOM 975 C CA . CYS A 1 116 ? 50.721 50.890 -1.737 1.00 32.70 113 CYS A CA 1
ATOM 976 C C . CYS A 1 116 ? 50.469 49.377 -1.567 1.00 32.70 113 CYS A C 1
ATOM 977 O O . CYS A 1 116 ? 49.377 48.964 -1.168 1.00 32.36 113 CYS A O 1
ATOM 980 N N . GLU A 1 117 ? 51.488 48.565 -1.836 1.00 33.44 114 GLU A N 1
ATOM 981 C CA . GLU A 1 117 ? 51.405 47.115 -1.599 1.00 34.87 114 GLU A CA 1
ATOM 982 C C . GLU A 1 117 ? 51.129 46.815 -0.124 1.00 34.82 114 GLU A C 1
ATOM 983 O O . GLU A 1 117 ? 50.331 45.924 0.192 1.00 35.62 114 GLU A O 1
ATOM 989 N N . LYS A 1 118 ? 51.783 47.558 0.773 1.00 34.27 115 LYS A N 1
ATOM 990 C CA . LYS A 1 118 ? 51.589 47.386 2.217 1.00 34.26 115 LYS A CA 1
ATOM 991 C C . LYS A 1 118 ? 50.166 47.733 2.632 1.00 33.20 115 LYS A C 1
ATOM 992 O O . LYS A 1 118 ? 49.554 47.030 3.425 1.00 32.54 115 LYS A O 1
ATOM 1006 N N . PHE A 1 120 ? 47.460 47.523 0.894 1.00 30.90 117 PHE A N 1
ATOM 1007 C CA . PHE A 1 120 ? 46.509 46.522 0.419 1.00 31.13 117 PHE A CA 1
ATOM 1008 C C . PHE A 1 120 ? 46.842 45.083 0.811 1.00 31.82 117 PHE A C 1
ATOM 1009 O O . PHE A 1 120 ? 46.202 44.151 0.326 1.00 32.25 117 PHE A O 1
ATOM 1017 N N . ALA A 1 121 ? 47.811 44.906 1.701 1.00 32.49 118 ALA A N 1
ATOM 1018 C CA . ALA A 1 121 ? 48.159 43.576 2.199 1.00 33.68 118 ALA A CA 1
ATOM 1019 C C . ALA A 1 121 ? 46.927 42.803 2.689 1.00 34.49 118 ALA A C 1
ATOM 1020 O O . ALA A 1 121 ? 46.169 43.299 3.518 1.00 34.02 118 ALA A O 1
ATOM 1022 N N . GLY A 1 122 ? 46.726 41.600 2.152 1.00 35.45 119 GLY A N 1
ATOM 1023 C CA . GLY A 1 122 ? 45.587 40.764 2.542 1.00 36.85 119 GLY A CA 1
ATOM 1024 C C . GLY A 1 122 ? 44.261 41.116 1.887 1.00 37.58 119 GLY A C 1
ATOM 1025 O O . GLY A 1 122 ? 43.253 40.450 2.127 1.00 38.40 119 GLY A O 1
ATOM 1026 N N . VAL A 1 123 ? 44.247 42.165 1.069 1.00 37.51 120 VAL A N 1
ATOM 1027 C CA . VAL A 1 123 ? 43.053 42.530 0.298 1.00 38.19 120 VAL A CA 1
ATOM 1028 C C . VAL A 1 123 ? 43.251 42.084 -1.138 1.00 39.06 120 VAL A C 1
ATOM 1029 O O . VAL A 1 123 ? 44.310 42.320 -1.717 1.00 39.57 120 VAL A O 1
ATOM 1033 N N . THR A 1 124 ? 42.234 41.443 -1.710 1.00 40.08 121 THR A N 1
ATOM 1034 C CA . THR A 1 124 ? 42.307 40.953 -3.082 1.00 41.23 121 THR A CA 1
ATOM 1035 C C . THR A 1 124 ? 41.368 41.721 -4.011 1.00 41.62 121 THR A C 1
ATOM 1036 O O . THR A 1 124 ? 40.398 42.337 -3.556 1.00 41.04 121 THR A O 1
ATOM 1040 N N . ARG A 1 125 ? 41.666 41.687 -5.309 1.00 42.58 122 ARG A N 1
ATOM 1041 C CA . ARG A 1 125 ? 40.807 42.300 -6.320 1.00 43.35 122 ARG A CA 1
ATOM 1042 C C . ARG A 1 125 ? 39.385 41.786 -6.169 1.00 43.76 122 ARG A C 1
ATOM 1043 O O . ARG A 1 125 ? 38.433 42.565 -6.220 1.00 43.42 122 ARG A O 1
ATOM 1051 N N . THR A 1 126 ? 39.259 40.469 -5.976 1.00 44.34 123 THR A N 1
ATOM 1052 C CA . THR A 1 126 ? 37.966 39.809 -5.770 1.00 45.01 123 THR A CA 1
ATOM 1053 C C . THR A 1 126 ? 37.172 40.417 -4.603 1.00 44.45 123 THR 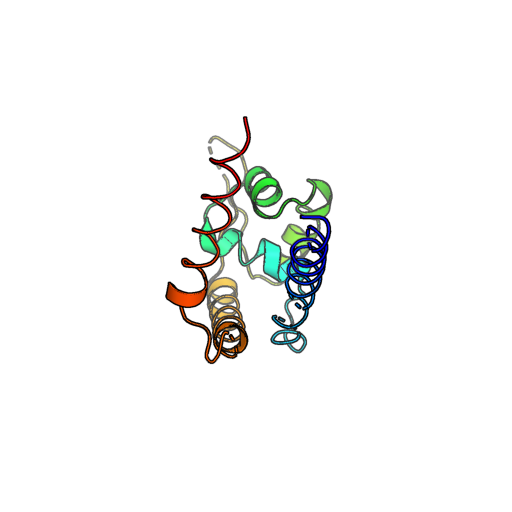A C 1
ATOM 1054 O O . THR A 1 126 ? 35.964 40.640 -4.736 1.00 44.66 123 THR A O 1
ATOM 1058 N N . ASP A 1 127 ? 37.846 40.698 -3.482 1.00 43.76 124 ASP A N 1
ATOM 1059 C CA . ASP A 1 127 ? 37.215 41.337 -2.317 1.00 43.16 124 ASP A CA 1
ATOM 1060 C C . ASP A 1 127 ? 36.536 42.650 -2.697 1.00 42.11 124 ASP A C 1
ATOM 1061 O O . ASP A 1 127 ? 35.447 42.966 -2.206 1.00 41.92 124 ASP A O 1
ATOM 1066 N N . LEU A 1 128 ? 37.187 43.410 -3.575 1.00 40.76 125 LEU A N 1
ATOM 1067 C CA . LEU A 1 128 ? 36.662 44.701 -4.012 1.00 39.95 125 LEU A CA 1
ATOM 1068 C C . LEU A 1 128 ? 35.530 44.575 -5.034 1.00 40.09 125 LEU A C 1
ATOM 1069 O O . LEU A 1 128 ? 34.525 45.288 -4.925 1.00 39.72 125 LEU A O 1
ATOM 1074 N N . GLU A 1 129 ? 35.678 43.667 -6.004 1.00 40.49 126 GLU A N 1
ATOM 1075 C CA A GLU A 1 129 ? 34.670 43.444 -7.050 0.50 40.53 126 GLU A CA 1
ATOM 1076 C CA B GLU A 1 129 ? 34.634 43.514 -7.031 0.50 40.71 126 GLU A CA 1
ATOM 1077 C C . GLU A 1 129 ? 33.345 42.921 -6.479 1.00 40.43 126 GLU A C 1
ATOM 1078 O O . GLU A 1 129 ? 32.273 43.141 -7.052 1.00 40.74 126 GLU A O 1
ATOM 1089 N N . GLN A 1 130 ? 33.428 42.214 -5.352 1.00 39.56 127 GLN A N 1
ATOM 1090 C CA . GLN A 1 130 ? 32.225 41.726 -4.676 1.00 39.36 127 GLN A CA 1
ATOM 1091 C C . GLN A 1 130 ? 31.377 42.877 -4.125 1.00 37.76 127 GLN A C 1
ATOM 1092 O O . GLN A 1 130 ? 30.140 42.829 -4.158 1.00 37.51 127 GLN A O 1
ATOM 1098 N N . PHE A 1 131 ? 32.035 43.908 -3.607 1.00 35.76 128 PHE A N 1
ATOM 1099 C CA . PHE A 1 131 ? 31.292 45.062 -3.117 1.00 34.28 128 PHE A CA 1
ATOM 1100 C C . PHE A 1 131 ? 30.807 45.954 -4.249 1.00 33.81 128 PHE A C 1
ATOM 1101 O O . PHE A 1 131 ? 29.715 46.519 -4.178 1.00 33.20 128 PHE A O 1
ATOM 1109 N N . THR A 1 132 ? 31.606 46.084 -5.301 1.00 33.69 129 THR A N 1
ATOM 1110 C CA . THR A 1 132 ? 31.133 46.787 -6.491 1.00 34.36 129 THR A CA 1
ATOM 1111 C C . THR A 1 132 ? 29.830 46.148 -7.000 1.00 34.23 129 THR A C 1
ATOM 1112 O O . THR A 1 132 ? 28.927 46.853 -7.445 1.00 34.85 129 THR A O 1
ATOM 1116 N N . ALA A 1 133 ? 29.730 44.824 -6.891 1.00 34.34 130 ALA A N 1
ATOM 1117 C CA . ALA A 1 133 ? 28.516 44.095 -7.287 1.00 33.91 130 ALA A CA 1
ATOM 1118 C C . ALA A 1 133 ? 27.298 44.469 -6.437 1.00 33.11 130 ALA A C 1
ATOM 1119 O O . ALA A 1 133 ? 26.191 44.590 -6.970 1.00 33.28 130 ALA A O 1
ATOM 1121 N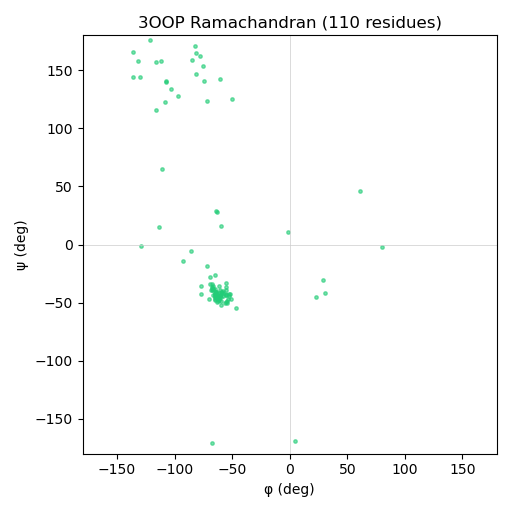 N . ILE A 1 134 ? 27.512 44.631 -5.128 1.00 32.05 131 ILE A N 1
ATOM 1122 C CA A ILE A 1 134 ? 26.452 45.033 -4.208 0.50 31.40 131 ILE A CA 1
ATOM 1123 C CA B ILE A 1 134 ? 26.456 45.042 -4.201 0.50 31.54 131 ILE A CA 1
ATOM 1124 C C . ILE A 1 134 ? 25.949 46.431 -4.585 1.00 30.98 131 ILE A C 1
ATOM 1125 O O . ILE A 1 134 ? 24.737 46.687 -4.579 1.00 30.50 131 ILE A O 1
ATOM 1134 N N . LEU A 1 135 ? 26.878 47.330 -4.912 1.00 30.53 132 LEU A N 1
ATOM 1135 C CA . LEU A 1 135 ? 26.496 48.693 -5.329 1.00 30.95 132 LEU A CA 1
ATOM 1136 C C . LEU A 1 135 ? 25.697 48.644 -6.632 1.00 31.52 132 LEU A C 1
ATOM 1137 O O . LEU A 1 135 ? 24.704 49.360 -6.787 1.00 31.13 132 LEU A O 1
ATOM 1142 N N . LYS A 1 136 ? 26.112 47.785 -7.559 1.00 32.59 133 LYS A N 1
ATOM 1143 C CA . LYS A 1 136 ? 25.326 47.581 -8.782 1.00 33.77 133 LYS A CA 1
ATOM 1144 C C . LYS A 1 136 ? 23.907 47.044 -8.496 1.00 33.35 133 LYS A C 1
ATOM 1145 O O . LYS A 1 136 ? 22.937 47.485 -9.140 1.00 33.64 133 LYS A O 1
ATOM 1151 N N A ASN A 1 137 ? 23.804 46.109 -7.545 0.50 32.73 134 ASN A N 1
ATOM 1152 N N B ASN A 1 137 ? 23.784 46.124 -7.539 0.50 33.24 134 ASN A N 1
ATOM 1153 C CA A ASN A 1 137 ? 22.519 45.556 -7.107 0.50 32.28 134 ASN A CA 1
ATOM 1154 C CA B ASN A 1 137 ? 22.480 45.573 -7.163 0.50 33.19 134 ASN A CA 1
ATOM 1155 C C A ASN A 1 137 ? 21.580 46.667 -6.627 0.50 32.22 134 ASN A C 1
ATOM 1156 C C B ASN A 1 137 ? 21.544 46.643 -6.585 0.50 32.77 134 ASN A C 1
ATOM 1157 O O A ASN A 1 137 ? 20.444 46.783 -7.098 0.50 32.15 134 ASN A O 1
ATOM 1158 O O B ASN A 1 137 ? 20.369 46.710 -6.954 0.50 32.70 134 ASN A O 1
ATOM 1167 N N . ILE A 1 138 ? 22.074 47.480 -5.695 1.00 32.02 135 ILE A N 1
ATOM 1168 C CA . ILE A 1 138 ? 21.298 48.594 -5.129 1.00 31.91 135 ILE A CA 1
ATOM 1169 C C . ILE A 1 138 ? 20.902 49.562 -6.245 1.00 33.00 135 ILE A C 1
ATOM 1170 O O . ILE A 1 138 ? 19.716 49.886 -6.401 1.00 32.38 135 ILE A O 1
ATOM 1175 N N . SER A 1 139 ? 21.883 49.971 -7.049 1.00 34.00 136 SER A N 1
ATOM 1176 C CA . SER A 1 139 ? 21.619 50.851 -8.193 1.00 36.17 136 SER A CA 1
ATOM 1177 C C . SER A 1 139 ? 20.522 50.326 -9.120 1.00 37.05 136 SER A C 1
ATOM 1178 O O . SER A 1 139 ? 19.675 51.107 -9.564 1.00 37.73 136 SER A O 1
ATOM 1181 N N A THR A 1 140 ? 20.552 49.025 -9.404 0.50 37.48 137 THR A N 1
ATOM 1182 N N B THR A 1 140 ? 20.511 49.019 -9.394 0.50 37.57 137 THR A N 1
ATOM 1183 C CA A THR A 1 140 ? 19.515 48.379 -10.204 0.50 38.07 137 THR A CA 1
ATOM 1184 C CA B THR A 1 140 ? 19.468 48.417 -10.245 0.50 38.25 137 THR A CA 1
ATOM 1185 C C A THR A 1 140 ? 18.157 48.467 -9.513 0.50 38.38 137 THR A C 1
ATOM 1186 C C B THR A 1 140 ? 18.114 48.231 -9.546 0.50 38.55 137 THR A C 1
ATOM 1187 O O A THR A 1 140 ? 17.161 48.852 -10.139 0.50 38.45 137 THR A O 1
ATOM 1188 O O B THR A 1 140 ? 17.070 48.163 -10.205 0.50 38.81 137 THR A O 1
ATOM 1195 N N . ASN A 1 141 ? 18.131 48.137 -8.220 1.00 38.43 138 ASN A N 1
ATOM 1196 C CA . ASN A 1 141 ? 16.887 48.092 -7.435 1.00 39.21 138 ASN A CA 1
ATOM 1197 C C . ASN A 1 141 ? 16.098 49.403 -7.485 1.00 40.75 138 ASN A C 1
ATOM 1198 O O . ASN A 1 141 ? 14.863 49.391 -7.440 1.00 40.37 138 ASN A O 1
ATOM 1203 N N . ILE A 1 142 ? 16.828 50.513 -7.593 1.00 42.42 139 ILE A N 1
ATOM 1204 C CA . ILE A 1 142 ? 16.273 51.866 -7.543 1.00 45.32 139 ILE A CA 1
ATOM 1205 C C . ILE A 1 142 ? 16.039 52.443 -8.937 1.00 47.39 139 ILE A C 1
ATOM 1206 O O . ILE A 1 142 ? 16.941 52.430 -9.771 1.00 47.96 139 ILE A O 1
ATOM 1211 N N . GLU A 1 143 ? 14.825 52.934 -9.182 1.00 49.55 140 GLU A N 1
ATOM 1212 C CA . GLU A 1 143 ? 14.522 53.766 -10.360 1.00 51.54 140 GLU A CA 1
ATOM 1213 C C . GLU A 1 143 ? 13.390 54.763 -10.083 1.00 52.21 140 GLU A C 1
ATOM 1214 O O . GLU A 1 143 ? 13.186 55.728 -10.832 1.00 53.24 140 GLU A O 1
#

Sequence (135 aa):
SNARGYYDEEISSFDVVNNTTAKKKHLFLRSIASYDVTPEQWSVLEEGIEANEPISQKEIALWTKKDTPTVNNRIVDVLLRRKEELIVREIRRISLLSSLTDKGRKETTTELRRDIVEEASCEKFAGVTRTDLEEQFTAIILKNNISTTNIE

Nearest PDB structures (foldseek):
  3oop-assembly1_A-2  TM=1.007E+00  e=1.220E-21  Listeria innocua Clip11262
  1lnw-assembly4_G  TM=8.301E-01  e=6.212E-06  Pseudomonas aeruginosa
  6pco-assembly1_B  TM=7.158E-01  e=7.047E-06  Bordetella bronchiseptica
  3e6m-assembly3_E  TM=7.505E-01  e=8.513E-06  Ruegeria pomeroyi
  2qww-assembly3_E  TM=6.182E-01  e=2.128E-06  Listeria monocytogenes serotype 4b str. F2365

B-factor: mean 38.17, std 10.18, range [24.85, 96.02]

InterPro domains:
  IPR000835 MarR-type HTH domain [PF12802] (30-89)
  IPR000835 MarR-type HTH domain [PR00598] (49-65)
  IPR000835 MarR-type HTH domain [PR00598] (66-81)
  IPR000835 MarR-type HTH domain [PR00598] (85-101)
  IPR000835 MarR-type HTH domain [PR00598] (115-135)
  IPR000835 MarR-type HTH domain [PS50995] (5-137)
  IPR000835 MarR-type HTH domain [SM00347] (25-125)
  IPR023187 Transcriptional regulator MarR-type, conserved site [PS01117] (64-98)
  IPR036388 Winged helix-like DNA-binding domain superfamily [G3DSA:1.10.10.10] (1-134)
  IPR036390 Winged helix DNA-binding domain superfamily [SSF46785] (5-139)

Radius of gyration: 19.74 Å; Cα contacts (8 Å, |Δi|>4): 116; chains: 1; bounding box: 53×40×43 Å

Organism: Listeria innocua serovar 6a (strain ATCC BAA-680 / CLIP 11262) (NCBI:txid272626)